Protein AF-A0AAJ1MHJ1-F1 (afdb_monomer)

Nearest PDB structures (foldseek):
  4nwr-assembly3_8  TM=4.183E-01  e=4.805E-01  uncultured bacterium
  2gje-assembly1_A  TM=3.964E-01  e=1.535E+00  Trypanosoma brucei brucei TREU927
  5lzi-assembly1_E  TM=4.189E-01  e=5.199E+00  Escherichia coli
  1ltt-assembly1_F  TM=4.408E-01  e=5.840E+00  Escherichia coli
  5lzj-assembly1_B  TM=3.364E-01  e=7.367E+00  Vibrio cholerae O1 biovar El Tor str. N16961

Radius of gyration: 15.21 Å; Cα contacts (8 Å, |Δi|>4): 240; chains: 1; bounding box: 41×30×40 Å

Solvent-accessible surface area (backbone atoms only — not comparable to full-atom values): 7743 Å² total; per-residue (Å²): 108,70,47,84,90,65,56,39,74,44,87,97,54,43,36,26,34,30,59,27,84,87,64,28,33,40,39,26,24,40,47,97,88,45,62,34,69,68,32,53,55,51,44,56,56,50,61,76,39,42,71,59,53,52,50,53,48,50,56,54,50,58,75,74,50,89,76,63,61,52,78,45,66,48,34,38,43,31,46,84,53,96,42,85,91,52,36,58,28,34,36,35,36,45,55,35,36,73,89,45,60,68,78,40,74,50,46,46,37,36,39,26,22,42,68,50,89,80,71,86,58,93,91,55,54,68,45,78,80,51,71,52,78,46,82,110

Foldseek 3Di:
DWDQVPWDDDPPFQWTWTADPLGEIEIAGHHPVDGDPVSVVVCVVCVVCVVVVQVQLVVVVVVVDPFDWDKDWHYKYADPDPDVVQARIKTWMDTQGPVHRCPCVQKIKMWHWHAPPPPPDDPDRIDTDDMDIDGD

Sequence (136 aa):
MFDLNKLKKQQKTNEWFSQAEDGAELFLCGTDEGPSIAALEDAKIIISEYYLIRKKSIALLESFMKDSGEWFLNSIIIGPFQSQKDGDFRVELGFEADRNKNEYSYTGFTVYFTLNKEGRHLGLISHPFKFSVEFS

Mean predicted aligned error: 5.64 Å

Secondary structure (DSSP, 8-state):
---GGG-EEPTTSSEEEEE-TTS-EEEEEB-SS-B-HHHHHHHHHHHHTHHHHHHHHHHHHHHH--S-EEEEEEEEEE---SSGGG-SEEEEEEEEESS-TTTTTTEEEEEEEEE-TT--STT-SEEEEEEEEEE-

pLDDT: mean 86.55, std 11.74, range [43.31, 96.06]

Structure (mmCIF, N/CA/C/O backbone):
data_AF-A0AAJ1MHJ1-F1
#
_entry.id   AF-A0AAJ1MHJ1-F1
#
loop_
_atom_site.group_PDB
_atom_site.id
_atom_site.type_symbol
_atom_site.label_atom_id
_atom_site.label_alt_id
_atom_site.label_comp_id
_atom_site.label_asym_id
_atom_site.label_entity_id
_atom_site.label_seq_id
_atom_site.pdbx_PDB_ins_code
_atom_site.Cartn_x
_atom_site.Cartn_y
_atom_site.Cartn_z
_atom_site.occupancy
_atom_site.B_iso_or_equiv
_atom_site.auth_seq_id
_atom_site.auth_comp_id
_atom_site.auth_asym_id
_atom_site.auth_atom_id
_atom_site.pdbx_PDB_model_num
ATOM 1 N N . MET A 1 1 ? 5.170 -12.914 1.895 1.00 83.31 1 MET A N 1
ATOM 2 C CA . MET A 1 1 ? 6.060 -11.834 1.388 1.00 83.31 1 MET A CA 1
ATOM 3 C C . MET A 1 1 ? 5.836 -11.695 -0.117 1.00 83.31 1 MET A C 1
ATOM 5 O O . MET A 1 1 ? 5.569 -12.714 -0.739 1.00 83.31 1 MET A O 1
ATOM 9 N N . PHE A 1 2 ? 5.876 -10.489 -0.693 1.00 90.38 2 PHE A N 1
ATOM 10 C CA . PHE A 1 2 ? 5.600 -10.275 -2.127 1.00 90.38 2 PHE A CA 1
ATOM 11 C C . PHE A 1 2 ? 6.640 -10.957 -3.033 1.00 90.38 2 PHE A C 1
ATOM 13 O O . PHE A 1 2 ? 7.835 -10.895 -2.743 1.00 90.38 2 PHE A O 1
ATOM 20 N N . ASP A 1 3 ? 6.201 -11.565 -4.140 1.00 91.50 3 ASP A N 1
ATOM 21 C CA . ASP A 1 3 ? 7.081 -12.225 -5.115 1.00 91.50 3 ASP A CA 1
ATOM 22 C C . ASP A 1 3 ? 7.208 -11.370 -6.382 1.00 91.50 3 ASP A C 1
ATOM 24 O O . ASP A 1 3 ? 6.389 -11.441 -7.301 1.00 91.50 3 ASP A O 1
ATOM 28 N N . LEU A 1 4 ? 8.274 -10.568 -6.440 1.00 91.75 4 LEU A N 1
ATOM 29 C CA . LEU A 1 4 ? 8.548 -9.679 -7.574 1.00 91.75 4 LEU A CA 1
ATOM 30 C C . LEU A 1 4 ? 8.845 -10.421 -8.889 1.00 91.75 4 LEU A C 1
ATOM 32 O O . LEU A 1 4 ? 8.824 -9.796 -9.946 1.00 91.75 4 LEU A O 1
ATOM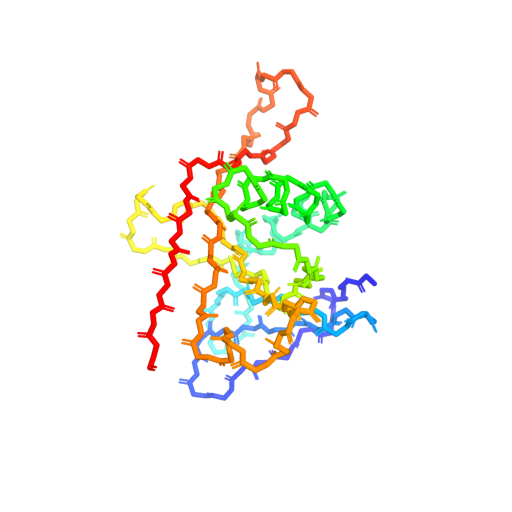 36 N N . ASN A 1 5 ? 9.089 -11.737 -8.861 1.00 89.06 5 ASN A N 1
ATOM 37 C CA . ASN A 1 5 ? 9.280 -12.532 -10.078 1.00 89.06 5 ASN A CA 1
ATOM 38 C C . ASN A 1 5 ? 7.954 -13.032 -10.671 1.00 89.06 5 ASN A C 1
ATOM 40 O O . ASN A 1 5 ? 7.942 -13.570 -11.776 1.00 89.06 5 ASN A O 1
ATOM 44 N N . LYS A 1 6 ? 6.841 -12.884 -9.941 1.00 89.75 6 LYS A N 1
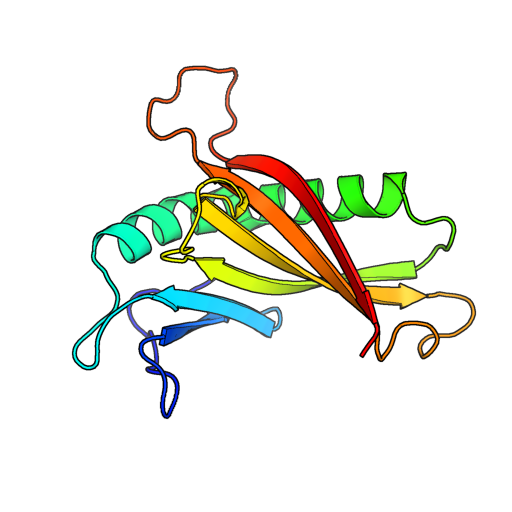ATOM 45 C CA . LYS A 1 6 ? 5.502 -13.340 -10.347 1.00 89.75 6 LYS A CA 1
ATOM 46 C C . LYS A 1 6 ? 4.499 -12.193 -10.455 1.00 89.75 6 LYS A C 1
ATOM 48 O O . LYS A 1 6 ? 3.303 -12.390 -10.229 1.00 89.75 6 LYS A O 1
ATOM 53 N N . LEU A 1 7 ? 4.982 -11.004 -10.808 1.00 92.88 7 LEU A N 1
ATOM 54 C CA . LEU A 1 7 ? 4.131 -9.844 -11.042 1.00 92.88 7 LEU A CA 1
ATOM 55 C C . LEU A 1 7 ? 3.127 -10.119 -12.164 1.00 92.88 7 LEU A C 1
ATOM 57 O O . LEU A 1 7 ? 3.466 -10.674 -13.211 1.00 92.88 7 LEU A O 1
ATOM 61 N N . LYS A 1 8 ? 1.882 -9.706 -11.940 1.00 93.00 8 LYS A N 1
ATOM 62 C CA . LYS A 1 8 ? 0.791 -9.803 -12.908 1.00 93.00 8 LYS A CA 1
ATOM 63 C C . LYS A 1 8 ? 0.432 -8.412 -13.392 1.00 93.00 8 LYS A C 1
ATOM 65 O O . LYS A 1 8 ? 0.290 -7.498 -12.591 1.00 93.00 8 LYS A O 1
ATOM 70 N N . LYS A 1 9 ? 0.233 -8.257 -14.694 1.00 91.69 9 LYS A N 1
ATOM 71 C CA . LYS A 1 9 ? -0.251 -6.997 -15.251 1.00 91.69 9 LYS A CA 1
ATOM 72 C C . LYS A 1 9 ? -1.728 -6.794 -14.912 1.00 91.69 9 LYS A C 1
ATOM 74 O O . LYS A 1 9 ? -2.543 -7.697 -15.128 1.00 91.69 9 LYS A O 1
ATOM 79 N N . GLN A 1 10 ? -2.075 -5.614 -14.416 1.00 87.06 10 GLN A N 1
ATOM 80 C CA . GLN A 1 10 ? -3.455 -5.216 -14.189 1.00 87.06 10 GLN A CA 1
ATOM 81 C C . GLN A 1 10 ? -4.137 -4.877 -15.517 1.00 87.06 10 GLN A C 1
ATOM 83 O O . GLN A 1 10 ? -3.563 -4.273 -16.423 1.00 87.06 10 GLN A O 1
ATOM 88 N N . GLN A 1 11 ? -5.379 -5.330 -15.677 1.00 82.50 11 GLN A N 1
ATOM 89 C CA . GLN A 1 11 ? -6.092 -5.143 -16.934 1.00 82.50 11 GLN A CA 1
ATOM 90 C C . GLN A 1 11 ? -6.429 -3.664 -17.139 1.00 82.50 11 GLN A C 1
ATOM 92 O O . GLN A 1 11 ? -7.022 -3.039 -16.266 1.00 82.50 11 GLN A O 1
ATOM 97 N N . LYS A 1 12 ? -6.134 -3.150 -18.340 1.00 82.62 12 LYS A N 1
ATOM 98 C CA . LYS A 1 12 ? -6.453 -1.780 -18.787 1.00 82.62 12 LYS A CA 1
ATOM 99 C C . LYS A 1 12 ? -5.669 -0.660 -18.085 1.00 82.62 12 LYS A C 1
ATOM 101 O O . LYS A 1 12 ? -5.985 0.504 -18.317 1.00 82.62 12 LYS A O 1
ATOM 106 N N . THR A 1 13 ? -4.651 -0.986 -17.289 1.00 84.88 13 THR A N 1
ATOM 107 C CA . THR A 1 13 ? -3.726 -0.005 -16.705 1.00 84.88 13 THR A CA 1
ATOM 108 C C . THR A 1 13 ? -2.274 -0.400 -16.984 1.00 84.88 13 THR A C 1
ATOM 110 O O . THR A 1 13 ? -1.981 -1.528 -17.384 1.00 84.88 13 THR A O 1
ATOM 113 N N . ASN A 1 14 ? -1.360 0.551 -16.786 1.00 86.56 14 ASN A N 1
ATOM 114 C CA . ASN A 1 14 ? 0.088 0.332 -16.853 1.00 86.56 14 ASN A CA 1
ATOM 115 C C . ASN A 1 14 ? 0.653 -0.065 -15.478 1.00 86.56 14 ASN A C 1
ATOM 117 O O . ASN A 1 14 ? 1.742 0.361 -15.093 1.00 86.56 14 ASN A O 1
ATOM 121 N N . GLU A 1 15 ? -0.113 -0.840 -14.712 1.00 89.94 15 GLU A N 1
ATOM 122 C CA . GLU A 1 15 ? 0.236 -1.260 -13.359 1.00 89.94 15 GLU A CA 1
ATOM 123 C C . GLU A 1 15 ? 0.461 -2.768 -13.310 1.00 89.94 15 GLU A C 1
ATOM 125 O O . GLU A 1 15 ? -0.161 -3.562 -14.021 1.00 89.94 15 GLU A O 1
ATOM 130 N N . TRP A 1 16 ? 1.386 -3.156 -12.448 1.00 93.88 16 TRP A N 1
ATOM 131 C CA . TRP A 1 16 ? 1.800 -4.525 -12.215 1.00 93.88 16 TRP A CA 1
ATOM 132 C C . TRP A 1 16 ? 1.629 -4.825 -10.740 1.00 93.88 16 TRP A C 1
ATOM 134 O O . TRP A 1 16 ? 2.074 -4.036 -9.914 1.00 93.88 16 TRP A O 1
ATOM 144 N N . PHE A 1 17 ? 1.014 -5.954 -10.399 1.00 94.12 17 PHE A N 1
ATOM 145 C CA . PHE A 1 17 ? 0.706 -6.272 -9.014 1.00 94.12 17 PHE A CA 1
ATOM 146 C C . PHE A 1 17 ? 1.214 -7.640 -8.554 1.00 94.12 17 PHE A C 1
ATOM 148 O O . PHE A 1 17 ? 1.313 -8.597 -9.328 1.00 94.12 17 PHE A O 1
ATOM 155 N N . SER A 1 18 ? 1.527 -7.718 -7.262 1.00 94.88 18 SER A N 1
ATOM 156 C CA . SER A 1 18 ? 1.754 -8.950 -6.502 1.00 94.88 18 SER A CA 1
ATOM 157 C C . SER A 1 18 ? 0.860 -8.930 -5.271 1.00 94.88 18 SER A C 1
ATOM 159 O O . SER A 1 18 ? 0.631 -7.876 -4.693 1.00 94.88 18 SER A O 1
ATOM 161 N N . GLN A 1 19 ? 0.441 -10.104 -4.810 1.00 94.25 19 GLN A N 1
ATOM 162 C CA . GLN A 1 19 ? -0.265 -10.251 -3.541 1.00 94.25 19 GLN A CA 1
ATOM 163 C C . GLN A 1 19 ? 0.622 -10.992 -2.536 1.00 94.25 19 GLN A C 1
ATOM 165 O O . GLN A 1 19 ? 1.336 -11.927 -2.909 1.00 94.25 19 GLN A O 1
ATOM 170 N N . ALA A 1 20 ? 0.623 -10.547 -1.285 1.00 91.25 20 ALA A N 1
ATOM 171 C CA . ALA A 1 20 ? 1.241 -11.242 -0.167 1.00 91.25 20 ALA A CA 1
ATOM 172 C C . ALA A 1 20 ? 0.291 -12.306 0.417 1.00 91.25 20 ALA A C 1
ATOM 174 O O . ALA A 1 20 ? -0.896 -12.351 0.113 1.00 91.25 20 ALA A O 1
ATOM 175 N N . GLU A 1 21 ? 0.823 -13.193 1.260 1.00 88.50 21 GLU A N 1
ATOM 176 C CA . GLU A 1 21 ? 0.047 -14.283 1.879 1.00 88.50 21 GLU A CA 1
ATOM 177 C C . GLU A 1 21 ? -1.054 -13.780 2.820 1.00 88.50 21 GLU A C 1
ATOM 179 O O . GLU A 1 21 ? -2.072 -14.445 2.982 1.00 88.50 21 GLU A O 1
ATOM 184 N N . ASP A 1 22 ? -0.862 -12.604 3.420 1.00 87.06 22 ASP A N 1
ATOM 185 C CA . ASP A 1 22 ? -1.839 -11.928 4.277 1.00 87.06 22 ASP A CA 1
ATOM 186 C C . ASP A 1 22 ? -2.889 -11.133 3.481 1.00 87.06 22 ASP A C 1
ATOM 188 O O . ASP A 1 22 ? -3.695 -10.421 4.070 1.00 87.06 22 ASP A O 1
ATOM 192 N N . GLY A 1 23 ? -2.897 -11.263 2.151 1.00 91.19 23 GLY A N 1
ATOM 193 C CA . GLY A 1 23 ? -3.871 -10.637 1.259 1.00 91.19 23 GLY A CA 1
ATOM 194 C C . GLY A 1 23 ? -3.500 -9.230 0.797 1.00 91.19 23 GLY A C 1
ATOM 195 O O . GLY A 1 23 ? -4.095 -8.767 -0.176 1.00 91.19 23 GLY A O 1
ATOM 196 N N . ALA A 1 24 ? -2.499 -8.589 1.413 1.00 94.19 24 ALA A N 1
ATOM 197 C CA . ALA A 1 24 ? -2.046 -7.259 1.019 1.00 94.19 24 ALA A CA 1
ATOM 198 C C . ALA A 1 24 ? -1.533 -7.258 -0.427 1.00 94.19 24 ALA A C 1
ATOM 200 O O . ALA A 1 24 ? -0.832 -8.178 -0.861 1.00 94.19 24 ALA A O 1
ATOM 201 N N . GLU A 1 25 ? -1.854 -6.209 -1.171 1.00 95.31 25 GLU A N 1
ATOM 202 C CA . GLU A 1 25 ? -1.477 -6.042 -2.571 1.00 95.31 25 GLU A CA 1
ATOM 203 C C . GLU A 1 25 ? -0.315 -5.052 -2.709 1.00 95.31 25 GLU A C 1
ATOM 205 O O . GLU A 1 25 ? -0.178 -4.100 -1.947 1.00 95.31 25 GLU A O 1
ATOM 210 N N . LEU A 1 26 ? 0.560 -5.279 -3.681 1.00 95.25 26 LEU A N 1
ATOM 211 C CA . LEU A 1 26 ? 1.639 -4.375 -4.056 1.00 95.25 26 LEU A CA 1
ATOM 212 C C . LEU A 1 26 ? 1.447 -4.013 -5.516 1.00 95.25 26 LEU A C 1
ATOM 214 O O . LEU A 1 26 ? 1.532 -4.906 -6.353 1.00 95.25 26 LEU A O 1
ATOM 218 N N . PHE A 1 27 ? 1.267 -2.733 -5.810 1.00 94.81 27 PHE A N 1
ATOM 219 C CA . PHE A 1 27 ? 1.157 -2.189 -7.156 1.00 94.81 27 PHE A CA 1
ATOM 220 C C . PHE A 1 27 ? 2.429 -1.431 -7.521 1.00 94.81 27 PHE A C 1
ATOM 222 O O . PHE A 1 27 ? 2.922 -0.599 -6.759 1.00 94.81 27 PHE A O 1
ATOM 229 N N . LEU A 1 28 ? 2.954 -1.718 -8.705 1.00 93.56 28 LEU A N 1
ATOM 230 C CA . LEU A 1 28 ? 4.109 -1.072 -9.299 1.00 93.56 28 LEU A CA 1
ATOM 231 C C . LEU A 1 28 ? 3.683 -0.459 -10.620 1.00 93.56 28 LEU A C 1
ATOM 233 O O . LEU A 1 28 ? 3.037 -1.109 -11.444 1.00 93.56 28 LEU A O 1
ATOM 237 N N . CYS A 1 29 ? 4.118 0.764 -10.868 1.00 91.12 29 CYS A N 1
ATOM 238 C CA . CYS A 1 29 ? 4.008 1.322 -12.198 1.00 91.12 29 CYS A CA 1
ATOM 239 C C . CYS A 1 29 ? 4.861 0.568 -13.226 1.00 91.12 29 CYS A C 1
ATOM 241 O O . CYS A 1 29 ? 5.874 -0.066 -12.910 1.00 91.12 29 CYS A O 1
ATOM 243 N N . GLY A 1 30 ? 4.504 0.721 -14.493 1.00 90.62 30 GLY A N 1
ATOM 244 C CA . GLY A 1 30 ? 5.289 0.209 -15.597 1.00 90.62 30 GLY A CA 1
ATOM 245 C C . GLY A 1 30 ? 4.737 0.626 -16.945 1.00 90.62 30 GLY A C 1
ATOM 246 O O . GLY A 1 30 ? 4.210 1.723 -17.123 1.00 90.62 30 GLY A O 1
ATOM 247 N N . THR A 1 31 ? 4.890 -0.277 -17.898 1.00 89.19 31 THR A N 1
ATOM 248 C CA . THR A 1 31 ? 4.337 -0.202 -19.247 1.00 89.19 31 THR A CA 1
ATOM 249 C C . THR A 1 31 ? 3.572 -1.486 -19.546 1.00 89.19 31 THR A C 1
ATOM 251 O O . THR A 1 31 ? 3.413 -2.362 -18.688 1.00 89.19 31 THR A O 1
ATOM 254 N N . ASP A 1 32 ? 3.134 -1.632 -20.794 1.00 88.25 32 ASP A N 1
ATOM 255 C CA . ASP A 1 32 ? 2.518 -2.864 -21.257 1.00 88.25 32 ASP A CA 1
ATOM 256 C C . ASP A 1 32 ? 3.450 -4.085 -21.216 1.00 88.25 32 ASP A C 1
ATOM 258 O O . ASP A 1 32 ? 2.950 -5.211 -21.183 1.00 88.25 32 ASP A O 1
ATOM 262 N N . GLU A 1 33 ? 4.765 -3.859 -21.210 1.00 89.56 33 GLU A N 1
ATOM 263 C CA . GLU A 1 33 ? 5.815 -4.873 -21.359 1.00 89.56 33 GLU A CA 1
ATOM 264 C C . GLU A 1 33 ? 6.406 -5.319 -20.017 1.00 89.56 33 GLU A C 1
ATOM 266 O O . GLU A 1 33 ? 6.905 -6.439 -19.903 1.00 89.56 33 GLU A O 1
ATOM 271 N N . GLY A 1 34 ? 6.344 -4.467 -18.992 1.00 91.06 34 GLY A N 1
ATOM 272 C CA . GLY A 1 34 ? 6.901 -4.777 -17.681 1.00 91.06 34 GLY A CA 1
ATOM 273 C C . GLY A 1 34 ? 6.775 -3.638 -16.670 1.00 91.06 34 GLY A C 1
ATOM 274 O O . GLY A 1 34 ? 6.474 -2.501 -17.047 1.00 91.06 34 GLY A O 1
ATOM 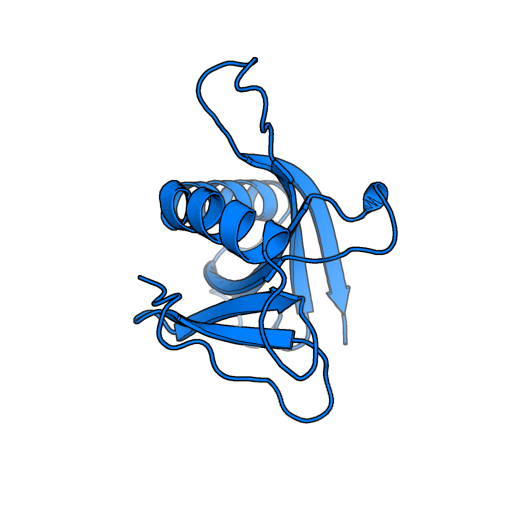275 N N . PRO A 1 35 ? 7.023 -3.921 -15.380 1.00 91.50 35 PRO A N 1
ATOM 276 C CA . PRO A 1 35 ? 7.165 -2.889 -14.359 1.00 91.50 35 PRO A CA 1
ATOM 277 C C . PRO A 1 35 ? 8.391 -2.007 -14.640 1.00 91.50 35 PRO A C 1
ATOM 279 O O . PRO A 1 35 ? 9.394 -2.453 -15.202 1.00 91.50 35 PRO A O 1
ATOM 282 N N . SER A 1 36 ? 8.333 -0.751 -14.205 1.00 91.38 36 SER A N 1
ATOM 283 C CA . SER A 1 36 ? 9.466 0.171 -14.281 1.00 91.38 36 SER A CA 1
ATOM 284 C C . SER A 1 36 ? 10.637 -0.332 -13.434 1.00 91.38 36 SER A C 1
ATOM 286 O O . SER A 1 36 ? 10.445 -0.793 -12.308 1.00 91.38 36 SER A O 1
ATOM 288 N N . ILE A 1 37 ? 11.867 -0.180 -13.937 1.00 90.62 37 ILE A N 1
ATOM 289 C CA . ILE A 1 37 ? 13.090 -0.537 -13.198 1.00 90.62 37 ILE A CA 1
ATOM 290 C C . ILE A 1 37 ? 13.164 0.233 -11.874 1.00 90.62 37 ILE A C 1
ATOM 292 O O . ILE A 1 37 ? 13.416 -0.368 -10.834 1.00 90.62 37 ILE A O 1
ATOM 296 N N . ALA A 1 38 ? 12.869 1.536 -11.892 1.00 87.62 38 ALA A N 1
ATOM 297 C CA . ALA A 1 38 ? 12.880 2.356 -10.683 1.00 87.62 38 ALA A CA 1
ATOM 298 C C . ALA A 1 38 ? 11.841 1.873 -9.656 1.00 87.62 38 ALA A C 1
ATOM 300 O O . ALA A 1 38 ? 12.146 1.759 -8.473 1.00 87.62 38 ALA A O 1
ATOM 301 N N . ALA A 1 39 ? 10.637 1.508 -10.112 1.00 89.81 39 ALA A N 1
ATOM 302 C CA . ALA A 1 39 ? 9.606 0.970 -9.227 1.00 89.81 39 ALA A CA 1
ATOM 303 C C . ALA A 1 39 ? 9.985 -0.401 -8.660 1.00 89.81 39 ALA A C 1
ATOM 305 O O . ALA A 1 39 ? 9.684 -0.686 -7.505 1.00 89.81 39 ALA A O 1
ATOM 306 N N . LEU A 1 40 ? 10.675 -1.245 -9.434 1.00 91.88 40 LEU A N 1
ATOM 307 C CA . LEU A 1 40 ? 11.211 -2.517 -8.946 1.00 91.88 40 LEU A CA 1
ATOM 308 C C . LEU A 1 40 ? 12.293 -2.325 -7.878 1.00 91.88 40 LEU A C 1
ATOM 310 O O . LEU A 1 40 ? 12.360 -3.105 -6.928 1.00 91.88 40 LEU A O 1
ATOM 314 N N . GLU A 1 41 ? 13.163 -1.331 -8.034 1.00 90.00 41 GLU A N 1
ATOM 315 C CA . GLU A 1 41 ? 14.186 -0.998 -7.038 1.00 90.00 41 GLU A CA 1
ATOM 316 C C . GLU A 1 41 ? 13.552 -0.487 -5.744 1.00 90.00 41 GLU A C 1
ATOM 318 O O . GLU A 1 41 ? 13.856 -1.005 -4.665 1.00 90.00 41 GLU A O 1
ATOM 323 N N . ASP A 1 42 ? 12.598 0.434 -5.856 1.00 90.12 42 ASP A N 1
ATOM 324 C CA . ASP A 1 42 ? 11.863 0.967 -4.710 1.00 90.12 42 ASP A CA 1
ATOM 325 C C . ASP A 1 42 ? 11.030 -0.123 -4.025 1.00 90.12 42 ASP A C 1
ATOM 327 O O . ASP A 1 42 ? 11.028 -0.220 -2.798 1.00 90.12 42 ASP A O 1
ATOM 331 N N . ALA A 1 43 ? 10.420 -1.029 -4.794 1.00 92.19 43 ALA A N 1
ATOM 332 C CA . ALA A 1 43 ? 9.696 -2.176 -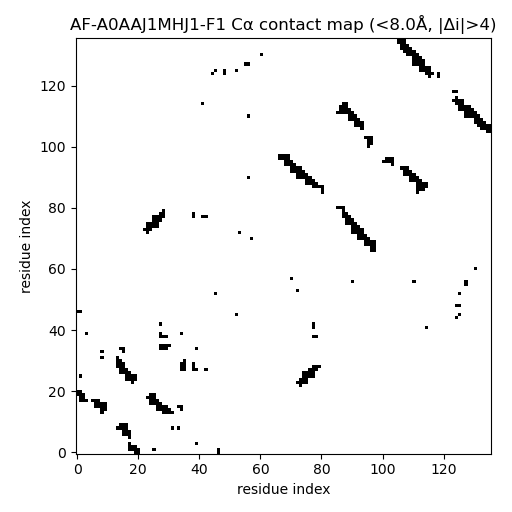4.258 1.00 92.19 43 ALA A CA 1
ATOM 333 C C . ALA A 1 43 ? 10.590 -3.069 -3.397 1.00 92.19 43 ALA A C 1
ATOM 335 O O . ALA A 1 43 ? 10.176 -3.475 -2.315 1.00 92.19 43 ALA A O 1
ATOM 336 N N . LYS A 1 44 ? 11.827 -3.357 -3.819 1.00 91.50 44 LYS A N 1
ATOM 337 C CA . LYS A 1 44 ? 12.761 -4.169 -3.016 1.00 91.50 44 LYS A CA 1
ATOM 338 C C . LYS A 1 44 ? 13.044 -3.523 -1.660 1.00 91.50 44 LYS A C 1
ATOM 340 O O . LYS A 1 44 ? 13.051 -4.220 -0.645 1.00 91.50 44 LYS A O 1
ATOM 345 N N . ILE A 1 45 ? 13.237 -2.205 -1.642 1.00 88.88 45 ILE A N 1
ATOM 346 C CA . ILE A 1 45 ? 13.457 -1.435 -0.413 1.00 88.88 45 ILE A CA 1
ATOM 347 C C . ILE A 1 45 ? 12.207 -1.495 0.472 1.00 88.88 45 ILE A C 1
ATOM 349 O O . ILE A 1 45 ? 12.286 -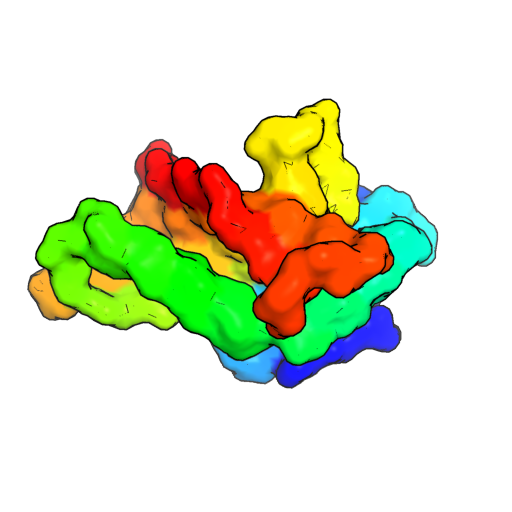1.898 1.631 1.00 88.88 45 ILE A O 1
ATOM 353 N N . ILE A 1 46 ? 11.043 -1.168 -0.084 1.00 90.75 46 ILE A N 1
ATOM 354 C CA . ILE A 1 46 ? 9.764 -1.124 0.633 1.00 90.75 46 ILE A CA 1
ATOM 355 C C . ILE A 1 46 ? 9.401 -2.493 1.219 1.00 90.75 46 ILE A C 1
ATOM 357 O O . ILE A 1 46 ? 9.026 -2.589 2.385 1.00 90.75 46 ILE A O 1
ATOM 361 N N . ILE A 1 47 ? 9.572 -3.569 0.447 1.00 91.69 47 ILE A N 1
ATOM 362 C CA . ILE A 1 47 ? 9.312 -4.942 0.894 1.00 91.69 47 ILE A CA 1
ATOM 363 C C . ILE A 1 47 ? 10.211 -5.307 2.081 1.0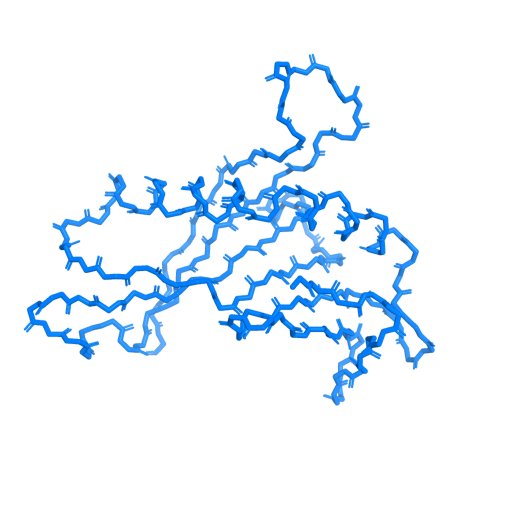0 91.69 47 ILE A C 1
ATOM 365 O O . ILE A 1 47 ? 9.747 -5.964 3.014 1.00 91.69 47 ILE A O 1
ATOM 369 N N . SER A 1 48 ? 11.473 -4.864 2.084 1.00 90.12 48 SER A N 1
ATOM 370 C CA . SER A 1 48 ? 12.384 -5.109 3.209 1.00 90.12 48 SER A CA 1
ATOM 371 C C . SER A 1 48 ? 11.940 -4.413 4.504 1.00 90.12 48 SER A C 1
ATOM 373 O O . SER A 1 48 ? 12.238 -4.896 5.595 1.00 90.12 48 SER A O 1
ATOM 375 N N . GLU A 1 49 ? 11.156 -3.335 4.396 1.00 90.00 49 GLU A N 1
ATOM 376 C CA . GLU A 1 49 ? 10.592 -2.584 5.522 1.00 90.00 49 GLU A CA 1
ATOM 377 C C . GLU A 1 49 ? 9.086 -2.840 5.739 1.00 90.00 49 GLU A C 1
ATOM 379 O O . GLU A 1 49 ? 8.458 -2.128 6.524 1.00 90.00 49 GLU A O 1
ATOM 384 N N . TYR A 1 50 ? 8.493 -3.864 5.108 1.00 90.75 50 TYR A N 1
ATOM 385 C CA . TYR A 1 50 ? 7.040 -4.111 5.086 1.00 90.75 50 TYR A CA 1
ATOM 386 C C . TYR A 1 50 ? 6.357 -3.971 6.457 1.00 90.75 50 TYR A C 1
ATOM 388 O O . TYR A 1 50 ? 5.442 -3.166 6.641 1.00 90.75 50 TYR A O 1
ATOM 396 N N . TYR A 1 51 ? 6.842 -4.714 7.456 1.00 90.81 51 TYR A N 1
ATOM 397 C CA . TYR A 1 51 ? 6.266 -4.696 8.803 1.00 90.81 51 TYR A CA 1
ATOM 398 C C . TYR A 1 51 ? 6.421 -3.341 9.497 1.00 90.81 51 TYR A C 1
ATOM 400 O O . TYR A 1 51 ? 5.547 -2.923 10.257 1.00 90.81 51 TYR A O 1
ATOM 408 N N . LEU A 1 52 ? 7.523 -2.640 9.235 1.00 91.31 52 LEU A N 1
ATOM 409 C CA . LEU A 1 52 ? 7.791 -1.330 9.811 1.00 91.31 52 LEU A CA 1
ATOM 410 C C . LEU A 1 52 ? 6.893 -0.257 9.189 1.00 91.31 52 LEU A C 1
ATOM 412 O O . LEU A 1 52 ? 6.361 0.579 9.917 1.00 91.31 52 LEU A O 1
ATOM 416 N N . ILE A 1 53 ? 6.687 -0.305 7.873 1.00 92.38 53 ILE A N 1
ATOM 417 C CA . ILE A 1 53 ? 5.760 0.564 7.140 1.00 92.38 53 ILE A CA 1
ATOM 418 C C . ILE A 1 53 ? 4.336 0.351 7.649 1.00 92.38 53 ILE A C 1
ATOM 420 O O . ILE A 1 53 ? 3.678 1.323 8.029 1.00 92.38 53 ILE A O 1
ATOM 424 N N . ARG A 1 54 ? 3.887 -0.907 7.758 1.00 93.50 54 ARG A N 1
ATOM 425 C CA . ARG A 1 54 ? 2.576 -1.242 8.333 1.00 93.50 54 ARG A CA 1
ATOM 426 C C . ARG A 1 54 ? 2.433 -0.665 9.741 1.00 93.50 54 ARG A C 1
ATOM 428 O O . ARG A 1 54 ? 1.492 0.075 10.006 1.00 93.50 54 ARG A O 1
ATOM 435 N N . LYS A 1 55 ? 3.404 -0.929 10.622 1.00 93.44 55 LYS A N 1
ATOM 436 C CA . LYS A 1 55 ? 3.400 -0.434 12.007 1.00 93.44 55 LYS A CA 1
ATOM 437 C C . LYS A 1 55 ? 3.333 1.094 12.087 1.00 93.44 55 LYS A C 1
ATOM 439 O O . LYS A 1 55 ? 2.552 1.622 12.867 1.00 93.44 55 LYS A O 1
ATOM 444 N N . LYS A 1 56 ? 4.145 1.805 11.299 1.00 92.88 56 LYS A N 1
ATOM 445 C CA . LYS A 1 56 ? 4.163 3.278 11.273 1.00 92.88 56 LYS A CA 1
ATOM 446 C C . LYS A 1 56 ? 2.840 3.858 10.777 1.00 92.88 56 LYS A C 1
ATOM 448 O O . LYS A 1 56 ? 2.384 4.853 11.325 1.00 92.88 56 LYS A O 1
ATOM 453 N N . SER A 1 57 ? 2.245 3.238 9.762 1.00 94.94 57 SER A N 1
ATOM 454 C CA . SER A 1 57 ? 0.979 3.691 9.178 1.00 94.94 57 SER A CA 1
ATOM 455 C C . SER A 1 57 ? -0.167 3.561 10.172 1.00 94.94 57 SER A C 1
ATOM 457 O O . SER A 1 57 ? -0.901 4.519 10.386 1.00 94.94 57 SER A O 1
ATOM 459 N N . ILE A 1 58 ? -0.256 2.405 10.835 1.00 95.25 58 ILE A N 1
ATOM 460 C CA . ILE A 1 58 ? -1.252 2.141 11.877 1.00 95.25 58 ILE A CA 1
ATOM 461 C C . ILE A 1 58 ? -1.067 3.114 13.041 1.00 95.25 58 ILE A C 1
ATOM 463 O O . ILE A 1 58 ? -2.000 3.827 13.380 1.00 95.25 58 ILE A O 1
ATOM 467 N N . ALA A 1 59 ? 0.153 3.236 13.574 1.00 93.50 59 ALA A N 1
ATOM 468 C CA . ALA A 1 59 ? 0.428 4.139 14.692 1.00 93.50 59 ALA A CA 1
ATOM 469 C C . ALA A 1 59 ? 0.101 5.607 14.365 1.00 93.50 59 ALA A C 1
ATOM 471 O O . ALA A 1 59 ? -0.363 6.349 15.231 1.00 93.50 59 ALA A O 1
ATOM 472 N N . LEU A 1 60 ? 0.331 6.037 13.118 1.00 93.81 60 LEU A N 1
ATOM 473 C CA . LEU A 1 60 ? -0.070 7.364 12.669 1.00 93.81 60 LEU A CA 1
ATOM 474 C C . LEU A 1 60 ? -1.594 7.500 12.697 1.00 93.81 60 LEU A C 1
ATOM 476 O O . LEU A 1 60 ? -2.093 8.419 13.334 1.00 93.81 60 LEU A O 1
ATOM 480 N N . LEU A 1 61 ? -2.333 6.592 12.058 1.00 94.38 61 LEU A N 1
ATOM 481 C CA . LEU A 1 61 ? -3.795 6.665 11.976 1.00 94.38 61 LEU A CA 1
ATOM 482 C C . LEU A 1 61 ? -4.470 6.544 13.349 1.00 94.38 61 LEU A C 1
ATOM 484 O O . LEU A 1 61 ? -5.373 7.323 13.650 1.00 94.38 61 LEU A O 1
ATOM 488 N N . GLU A 1 62 ? -3.979 5.664 14.220 1.00 93.75 62 GLU A N 1
ATOM 489 C CA . GLU A 1 62 ? -4.425 5.539 15.615 1.00 93.75 62 GLU A CA 1
ATOM 490 C C . GLU A 1 62 ? -4.239 6.835 16.411 1.00 93.75 62 GLU A C 1
ATOM 492 O O . GLU A 1 62 ? -5.037 7.132 17.293 1.00 93.75 62 GLU A O 1
ATOM 497 N N . SER A 1 63 ? -3.223 7.646 16.093 1.00 92.75 63 SER A N 1
ATOM 498 C CA . SER A 1 63 ? -3.029 8.937 16.766 1.00 92.75 63 SER A CA 1
ATOM 499 C C . SER A 1 63 ? -4.078 9.994 16.392 1.00 92.75 63 SER A C 1
ATOM 501 O O . SER A 1 63 ? -4.229 10.985 17.109 1.00 92.75 63 SER A O 1
ATOM 503 N N . PHE A 1 64 ? -4.816 9.787 15.294 1.00 89.56 64 PHE A N 1
ATOM 504 C CA . PHE A 1 64 ? -5.882 10.682 14.830 1.00 89.56 64 PHE A CA 1
ATOM 505 C C . PHE A 1 64 ? -7.286 10.132 15.082 1.00 89.56 64 PHE A C 1
ATOM 507 O O . PHE A 1 64 ? -8.218 10.906 15.319 1.00 89.56 64 PHE A O 1
ATOM 514 N N . MET A 1 65 ? -7.451 8.814 15.018 1.00 90.00 65 MET A N 1
ATOM 515 C CA . MET A 1 65 ? -8.733 8.147 15.206 1.00 90.00 65 MET A CA 1
ATOM 516 C C . MET A 1 65 ? -9.089 8.042 16.689 1.00 90.00 65 MET A C 1
ATOM 518 O O . MET A 1 65 ? -8.238 7.821 17.545 1.00 90.00 65 MET A O 1
ATOM 522 N N . LYS A 1 66 ? -10.375 8.224 17.003 1.00 87.06 66 LYS A N 1
ATOM 523 C CA . LYS A 1 66 ? -10.889 8.118 18.380 1.00 87.06 66 LYS A CA 1
ATOM 524 C C . LYS A 1 66 ? -11.423 6.731 18.711 1.00 87.06 66 LYS A C 1
ATOM 526 O O . LYS A 1 66 ? -11.488 6.379 19.888 1.00 87.06 66 LYS A O 1
ATOM 531 N N . ASP A 1 67 ? -11.839 5.988 17.695 1.00 91.00 67 ASP A N 1
ATOM 532 C CA . ASP A 1 67 ? -12.450 4.680 17.858 1.00 91.00 67 ASP A CA 1
ATOM 533 C C . ASP A 1 67 ? -11.393 3.579 17.914 1.00 91.00 67 ASP A C 1
ATOM 535 O O . ASP A 1 67 ? -10.351 3.652 17.260 1.00 91.00 67 ASP A O 1
ATOM 539 N N . SER A 1 68 ? -11.670 2.562 18.729 1.00 92.50 68 SER A N 1
ATOM 540 C CA . SER A 1 68 ? -10.875 1.341 18.789 1.00 92.50 68 SER A CA 1
ATOM 541 C C . SER A 1 68 ? -11.363 0.337 17.749 1.00 92.50 68 SER A C 1
ATOM 543 O O . SER A 1 68 ? -12.548 0.295 17.398 1.00 92.50 68 SER A O 1
ATOM 545 N N . GLY A 1 69 ? -10.435 -0.463 17.245 1.00 93.44 69 GLY A N 1
ATOM 546 C CA . GLY A 1 69 ? -10.726 -1.460 16.233 1.00 93.44 69 GLY A CA 1
ATOM 547 C C . GLY A 1 69 ? -9.463 -2.085 15.669 1.00 93.44 69 GLY A C 1
ATOM 548 O O . GLY A 1 69 ? -8.358 -1.874 16.176 1.00 93.44 69 GLY A O 1
ATOM 549 N N . GLU A 1 70 ? -9.637 -2.842 14.595 1.00 94.56 70 GLU A N 1
ATOM 550 C CA . GLU A 1 70 ? -8.559 -3.546 13.916 1.00 94.56 70 GLU A CA 1
ATOM 551 C C . GLU A 1 70 ? -8.167 -2.844 12.614 1.00 94.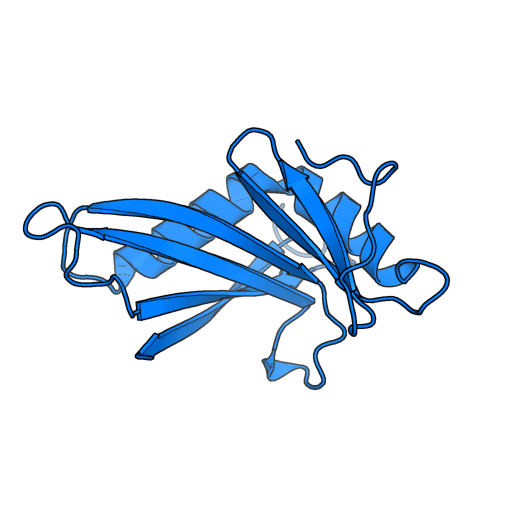56 70 GLU A C 1
ATOM 553 O O . GLU A 1 70 ? -9.011 -2.513 11.780 1.00 94.56 70 GLU A O 1
ATOM 558 N N . TRP A 1 71 ? -6.858 -2.653 12.434 1.00 95.06 71 TRP A N 1
ATOM 559 C CA . TRP A 1 71 ? -6.270 -2.112 11.214 1.00 95.06 71 TRP A CA 1
ATOM 560 C C . TRP A 1 71 ? -5.642 -3.204 10.357 1.00 95.06 71 TRP A C 1
ATOM 562 O O . TRP A 1 71 ? -4.819 -4.009 10.816 1.00 95.06 71 TRP A O 1
ATOM 572 N N . PHE A 1 72 ? -5.921 -3.142 9.063 1.00 92.69 72 PHE A N 1
ATOM 573 C CA . PHE A 1 72 ? -5.351 -4.041 8.072 1.00 92.69 72 PHE A CA 1
ATOM 574 C C . PHE A 1 72 ? -4.807 -3.253 6.884 1.00 92.69 72 PHE A C 1
ATOM 576 O O . PHE A 1 72 ? -5.302 -2.187 6.523 1.00 92.69 72 PHE A O 1
ATOM 583 N N . LEU A 1 73 ? -3.717 -3.765 6.319 1.00 94.94 73 LEU A N 1
ATOM 584 C CA . LEU A 1 73 ? -3.078 -3.180 5.150 1.00 94.94 73 LEU A CA 1
ATOM 585 C C . LEU A 1 73 ? -3.717 -3.796 3.906 1.00 94.94 73 LEU A C 1
ATOM 587 O O . LEU A 1 73 ? -3.616 -5.005 3.717 1.00 94.94 73 LEU A O 1
ATOM 591 N N . ASN A 1 74 ? -4.342 -2.970 3.071 1.00 95.00 74 ASN A N 1
ATOM 592 C CA . ASN A 1 74 ? -4.952 -3.414 1.820 1.00 95.00 74 ASN A CA 1
ATOM 593 C C . ASN A 1 74 ? -3.922 -3.415 0.700 1.00 95.00 74 ASN A C 1
ATOM 595 O O . ASN A 1 74 ? -3.726 -4.429 0.037 1.00 95.00 74 ASN A O 1
ATOM 599 N N . SER A 1 75 ? -3.252 -2.280 0.499 1.00 95.38 75 SER A N 1
ATOM 600 C CA . SER A 1 75 ? -2.366 -2.103 -0.643 1.00 95.38 75 SER A CA 1
ATOM 601 C C . SER A 1 75 ? -1.142 -1.246 -0.317 1.00 95.38 75 SER A C 1
ATOM 603 O O . SER A 1 75 ? -1.151 -0.387 0.568 1.00 95.38 75 SER A O 1
ATOM 605 N N . ILE A 1 76 ? -0.065 -1.490 -1.055 1.00 95.31 76 ILE A N 1
ATOM 606 C CA . ILE A 1 76 ? 1.103 -0.627 -1.189 1.00 95.31 76 ILE A CA 1
ATOM 607 C C . ILE A 1 76 ? 1.184 -0.244 -2.661 1.00 95.31 76 ILE A C 1
ATOM 609 O O . ILE A 1 76 ? 1.250 -1.114 -3.525 1.00 95.31 76 ILE A O 1
ATOM 613 N N . ILE A 1 77 ? 1.206 1.047 -2.958 1.00 93.69 77 ILE A N 1
ATOM 614 C CA . ILE A 1 77 ? 1.223 1.558 -4.328 1.00 93.69 77 ILE A CA 1
ATOM 615 C C . ILE A 1 77 ? 2.514 2.336 -4.533 1.00 93.69 77 ILE A C 1
ATOM 617 O O . ILE A 1 77 ? 2.811 3.269 -3.784 1.00 93.69 77 ILE A O 1
ATOM 621 N N . ILE A 1 78 ? 3.270 1.954 -5.559 1.00 91.75 78 ILE A N 1
ATOM 622 C CA . ILE A 1 78 ? 4.532 2.571 -5.966 1.00 91.75 78 ILE A CA 1
ATOM 623 C C . ILE A 1 78 ? 4.305 3.261 -7.311 1.00 91.75 78 ILE A C 1
ATOM 625 O O . ILE A 1 78 ? 4.034 2.615 -8.326 1.00 91.75 78 ILE A O 1
ATOM 629 N N . GLY A 1 79 ? 4.386 4.591 -7.294 1.00 73.00 79 GLY A N 1
ATOM 630 C CA . GLY A 1 79 ? 4.045 5.455 -8.423 1.00 73.00 79 GLY A CA 1
ATOM 631 C C . GLY A 1 79 ? 4.990 5.349 -9.630 1.00 73.00 79 GLY A C 1
ATOM 632 O O . GLY A 1 79 ? 5.982 4.622 -9.603 1.00 73.00 79 GLY A O 1
ATOM 633 N N . PRO A 1 80 ? 4.704 6.142 -10.680 1.00 63.84 80 PRO A N 1
ATOM 634 C CA . PRO A 1 80 ? 5.073 7.539 -10.616 1.00 63.84 80 PRO A CA 1
ATOM 635 C C . PRO A 1 80 ? 3.864 8.335 -10.170 1.00 63.84 80 PRO A C 1
ATOM 637 O O . PRO A 1 80 ? 2.839 8.385 -10.851 1.00 63.84 80 PRO A O 1
ATOM 640 N N . PHE A 1 81 ? 3.981 8.973 -9.016 1.00 71.25 81 PHE A N 1
ATOM 641 C CA . PHE A 1 81 ? 2.998 9.968 -8.647 1.00 71.25 81 PHE A CA 1
ATOM 642 C C . PHE A 1 81 ? 3.327 11.265 -9.375 1.00 71.25 81 PHE A C 1
ATOM 644 O O . PHE A 1 81 ? 4.490 11.646 -9.513 1.00 71.25 81 PHE A O 1
ATOM 651 N N . GLN A 1 82 ? 2.297 11.928 -9.894 1.00 54.06 82 GLN A N 1
ATOM 652 C CA . GLN A 1 82 ? 2.461 13.091 -10.766 1.00 54.06 82 GLN A CA 1
ATOM 653 C C . GLN A 1 82 ? 3.009 14.321 -10.021 1.00 54.06 82 GLN A C 1
ATOM 655 O O . GLN A 1 82 ? 3.392 15.299 -10.664 1.00 54.06 82 GLN A O 1
ATOM 660 N N . SER A 1 83 ? 3.081 14.295 -8.683 1.00 55.72 83 SER A N 1
ATOM 661 C CA . SER A 1 83 ? 3.627 15.389 -7.887 1.00 55.72 83 SER A CA 1
ATOM 662 C C . SER A 1 83 ? 4.475 14.917 -6.699 1.00 55.72 83 SER A C 1
ATOM 664 O O . SER A 1 83 ? 4.194 13.901 -6.072 1.00 55.72 83 SER A O 1
ATOM 666 N N . GLN A 1 84 ? 5.464 15.728 -6.299 1.00 52.44 84 GLN A N 1
ATOM 667 C CA . GLN A 1 84 ? 6.227 15.517 -5.054 1.00 52.44 84 GLN A CA 1
ATOM 668 C C . GLN A 1 84 ? 5.344 15.521 -3.789 1.00 52.44 84 GLN A C 1
ATOM 670 O O . GLN A 1 84 ? 5.774 15.062 -2.735 1.00 52.44 84 GLN A O 1
ATOM 675 N N . LYS A 1 85 ? 4.102 16.028 -3.869 1.00 60.03 85 LYS A N 1
ATOM 676 C CA . LYS A 1 85 ? 3.146 16.024 -2.747 1.00 60.03 85 LYS A CA 1
ATOM 677 C C . LYS A 1 85 ? 2.534 14.645 -2.488 1.00 60.03 85 LYS A C 1
ATOM 679 O O . LYS A 1 85 ? 1.841 14.468 -1.480 1.00 60.03 85 LYS A O 1
ATOM 684 N N . ASP A 1 86 ? 2.779 13.695 -3.37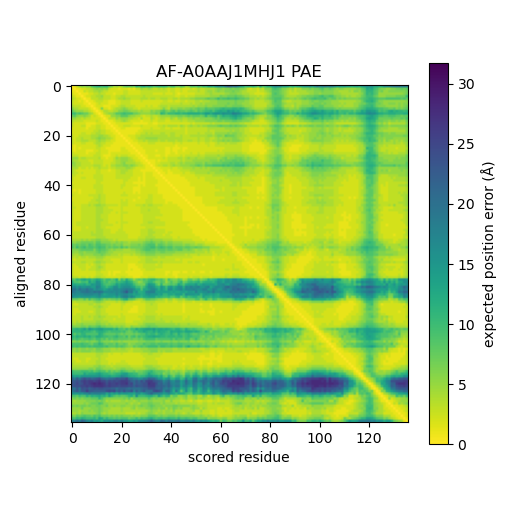9 1.00 67.81 86 ASP A N 1
ATOM 685 C CA . ASP A 1 86 ? 2.216 12.350 -3.343 1.00 67.81 86 ASP A CA 1
ATOM 686 C C . ASP A 1 86 ? 3.217 11.306 -2.822 1.00 67.81 86 ASP A C 1
ATOM 688 O O . ASP A 1 86 ? 2.852 10.149 -2.647 1.00 67.81 86 ASP A O 1
ATOM 692 N N . GLY A 1 87 ? 4.446 11.719 -2.491 1.00 82.19 87 GLY A N 1
ATOM 693 C CA . GLY A 1 87 ? 5.475 10.835 -1.944 1.00 82.19 87 GLY A CA 1
ATOM 694 C C . GLY A 1 87 ? 6.123 9.925 -2.989 1.00 82.19 87 GLY A C 1
ATOM 695 O O . GLY A 1 87 ? 5.892 10.064 -4.187 1.00 82.19 87 GLY A O 1
ATOM 696 N N . ASP A 1 88 ? 6.952 8.999 -2.513 1.00 86.62 88 ASP A N 1
ATOM 697 C CA . ASP A 1 88 ? 7.586 7.950 -3.324 1.00 86.62 88 ASP A CA 1
ATOM 698 C C . ASP A 1 88 ? 6.725 6.681 -3.386 1.00 86.62 88 ASP A C 1
ATOM 700 O O . ASP A 1 88 ? 6.769 5.932 -4.361 1.00 86.62 88 ASP A O 1
ATOM 704 N N . PHE A 1 89 ? 5.914 6.446 -2.351 1.00 91.94 89 PHE A N 1
ATOM 705 C CA . PHE A 1 89 ? 4.892 5.403 -2.295 1.00 91.94 89 PHE A CA 1
ATOM 706 C C . PHE A 1 89 ? 3.791 5.792 -1.309 1.00 91.94 89 PHE A C 1
ATOM 708 O O . PHE A 1 89 ? 3.974 6.641 -0.428 1.00 91.94 89 PHE A O 1
ATOM 715 N N . ARG A 1 90 ? 2.639 5.143 -1.442 1.00 93.25 90 ARG A N 1
ATOM 716 C CA . ARG A 1 90 ? 1.539 5.248 -0.484 1.00 93.25 90 ARG A CA 1
ATOM 717 C C . ARG A 1 90 ? 1.050 3.868 -0.092 1.00 93.25 90 ARG A C 1
ATOM 719 O O . ARG A 1 90 ? 1.267 2.896 -0.812 1.00 93.25 90 ARG A O 1
ATOM 726 N N . VAL A 1 91 ? 0.390 3.799 1.047 1.00 95.19 91 VAL A N 1
ATOM 727 C CA . VAL A 1 91 ? -0.258 2.587 1.532 1.00 95.19 91 VAL A CA 1
ATOM 728 C C . VAL A 1 91 ? -1.715 2.875 1.823 1.00 95.19 91 VAL A C 1
ATOM 730 O O . VAL A 1 91 ? -2.033 3.932 2.369 1.00 95.19 91 VAL A O 1
ATOM 733 N N . GLU A 1 92 ? -2.580 1.938 1.470 1.00 95.56 92 GLU A N 1
ATOM 734 C CA . GLU A 1 92 ? -4.011 2.016 1.732 1.00 95.56 92 GLU A CA 1
ATOM 735 C C . GLU A 1 92 ? -4.361 0.990 2.804 1.00 95.56 92 GLU A C 1
ATOM 737 O O . GLU A 1 92 ? -3.945 -0.172 2.753 1.00 95.56 92 GLU A O 1
ATOM 742 N N . LEU A 1 93 ? -5.107 1.437 3.805 1.00 96.06 93 LEU A N 1
ATOM 743 C CA . LEU A 1 93 ? -5.509 0.649 4.956 1.00 96.06 93 LEU A CA 1
ATOM 744 C C . LEU A 1 93 ? -7.028 0.605 5.054 1.00 96.06 93 LEU A C 1
ATOM 746 O O . LEU A 1 93 ? -7.727 1.533 4.642 1.00 96.06 93 LEU A O 1
ATOM 750 N N . GLY A 1 94 ? -7.517 -0.477 5.643 1.00 94.25 94 GLY A N 1
ATOM 751 C CA . GLY A 1 94 ? -8.881 -0.577 6.128 1.00 94.25 94 GLY A CA 1
ATOM 752 C C . GLY A 1 94 ? -8.919 -0.616 7.651 1.00 94.25 94 GLY A C 1
ATOM 753 O O . GLY A 1 94 ? -7.919 -0.915 8.316 1.00 94.25 94 GLY A O 1
ATOM 754 N N . PHE A 1 95 ? -10.092 -0.286 8.184 1.00 94.94 95 PHE A N 1
ATOM 755 C CA . PHE A 1 95 ? -10.362 -0.235 9.612 1.00 94.94 95 PHE A CA 1
ATOM 756 C C . PHE A 1 95 ? -11.715 -0.875 9.917 1.00 94.94 95 PHE A C 1
ATOM 758 O O . PHE A 1 95 ? -12.733 -0.488 9.342 1.00 94.94 95 PHE A O 1
ATOM 765 N N . GLU A 1 96 ? -11.726 -1.829 10.843 1.00 93.88 96 GLU A N 1
ATOM 766 C CA . GLU A 1 96 ? -12.943 -2.415 11.404 1.00 93.88 96 GLU A CA 1
ATOM 767 C C . GLU A 1 96 ? -13.103 -1.966 12.856 1.00 93.88 96 GLU A C 1
ATOM 769 O O . GLU A 1 96 ? -12.357 -2.402 13.732 1.00 93.88 96 GLU A O 1
ATOM 774 N N . ALA A 1 97 ? -14.092 -1.111 13.125 1.00 93.25 97 ALA A N 1
ATOM 775 C CA . ALA A 1 97 ? -14.361 -0.629 14.476 1.00 93.25 97 ALA A CA 1
ATOM 776 C C . ALA A 1 97 ? -15.007 -1.708 15.360 1.00 93.25 97 ALA A C 1
ATOM 778 O O . ALA A 1 97 ? -15.884 -2.455 14.915 1.00 93.25 97 ALA A O 1
ATOM 779 N N . ASP A 1 98 ? -14.656 -1.720 16.650 1.00 92.06 98 ASP A N 1
ATOM 780 C CA . ASP A 1 98 ? -15.173 -2.700 17.618 1.00 92.06 98 ASP A CA 1
ATOM 781 C C . ASP A 1 98 ? -16.690 -2.584 17.825 1.00 92.06 98 ASP A C 1
ATOM 783 O O . ASP A 1 98 ? -17.392 -3.574 18.037 1.00 92.06 98 ASP A O 1
ATOM 787 N N . ARG A 1 99 ? -17.207 -1.350 17.795 1.00 89.06 99 ARG A N 1
ATOM 788 C CA . ARG A 1 99 ? -18.618 -1.050 18.085 1.00 89.06 99 ARG A CA 1
ATOM 789 C C . ARG A 1 99 ? -19.532 -1.381 16.914 1.00 89.06 99 ARG A C 1
ATOM 791 O O . ARG A 1 99 ? -20.625 -1.903 17.118 1.00 89.06 99 ARG A O 1
ATOM 798 N N . ASN A 1 100 ? -19.095 -1.047 15.704 1.00 86.81 100 ASN A N 1
ATOM 799 C CA . ASN A 1 100 ? -19.825 -1.300 14.474 1.00 86.81 100 ASN A CA 1
ATOM 800 C C . ASN A 1 100 ? -18.836 -1.538 13.331 1.00 86.81 100 ASN A C 1
ATOM 802 O O . ASN A 1 100 ? -18.302 -0.599 12.744 1.00 86.81 100 ASN A O 1
ATOM 806 N N . LYS A 1 101 ? -18.661 -2.811 12.970 1.00 84.38 101 LYS A N 1
ATOM 807 C CA . LYS A 1 101 ? -17.735 -3.237 11.911 1.00 84.38 101 LYS A CA 1
ATOM 808 C C . LYS A 1 101 ? -17.982 -2.557 10.560 1.00 84.38 101 LYS A C 1
ATOM 810 O O . LYS A 1 101 ? -17.054 -2.440 9.771 1.00 84.38 101 LYS A O 1
ATOM 815 N N . ASN A 1 102 ? -19.203 -2.079 10.306 1.00 84.75 102 ASN A N 1
ATOM 816 C CA . ASN A 1 102 ? -19.575 -1.460 9.033 1.00 84.75 102 ASN A CA 1
ATOM 817 C C . ASN A 1 102 ? -19.501 0.076 9.034 1.00 84.75 102 ASN A C 1
ATOM 819 O O . ASN A 1 102 ? -19.841 0.707 8.037 1.00 84.75 102 ASN A O 1
ATOM 823 N N . GLU A 1 103 ? -19.106 0.700 10.145 1.00 85.38 103 GLU A N 1
ATOM 824 C CA . GLU A 1 103 ? -19.097 2.163 10.280 1.00 85.38 103 GLU A CA 1
ATOM 825 C C . GLU A 1 103 ? -18.162 2.846 9.273 1.00 85.38 103 GLU A C 1
ATOM 827 O O . GLU A 1 103 ? -18.466 3.929 8.777 1.00 85.38 103 GLU A O 1
ATOM 832 N N . TYR A 1 104 ? -17.070 2.171 8.909 1.00 86.88 104 TYR A N 1
ATOM 833 C CA . TYR A 1 104 ? -16.035 2.692 8.017 1.00 86.88 104 TYR A CA 1
ATOM 834 C C . TYR A 1 104 ? -15.956 1.949 6.680 1.00 86.88 104 TYR A C 1
ATOM 836 O O . TYR A 1 104 ? -14.971 2.094 5.963 1.00 86.88 104 TYR A O 1
ATOM 844 N N . SER A 1 105 ? -16.985 1.178 6.302 1.00 84.50 105 SER A N 1
ATOM 845 C CA . SER A 1 105 ? -16.964 0.376 5.064 1.00 84.50 105 SER A CA 1
ATOM 846 C C . SER A 1 105 ? -16.785 1.194 3.780 1.00 84.50 105 SER A C 1
ATOM 848 O O . SER A 1 105 ? -16.366 0.639 2.770 1.00 84.50 105 SER A O 1
ATOM 850 N N . TYR A 1 106 ? -17.092 2.493 3.811 1.00 84.62 106 TYR A N 1
ATOM 851 C CA . TYR A 1 106 ? -16.919 3.419 2.685 1.00 84.62 106 TYR A CA 1
ATOM 852 C C . TYR A 1 106 ? -15.794 4.439 2.922 1.00 84.62 106 TYR A C 1
ATOM 854 O O . TYR A 1 106 ? -15.715 5.451 2.227 1.00 84.62 106 TYR A O 1
ATOM 862 N N . THR A 1 107 ? -14.935 4.191 3.913 1.00 91.06 107 THR A N 1
ATOM 863 C CA . THR A 1 107 ? -13.853 5.097 4.299 1.00 91.06 107 THR A CA 1
ATOM 864 C C . THR A 1 107 ? -12.508 4.525 3.866 1.00 91.06 107 THR A C 1
ATOM 866 O O . THR A 1 107 ? -12.092 3.465 4.329 1.00 91.06 107 THR A O 1
ATOM 869 N N . GLY A 1 108 ? -11.806 5.244 2.994 1.00 91.44 108 GLY A N 1
ATOM 870 C CA . GLY A 1 108 ? -10.437 4.937 2.595 1.00 91.44 108 GLY A CA 1
ATOM 871 C C . GLY A 1 108 ? -9.427 5.656 3.484 1.00 91.44 108 GLY A C 1
ATOM 872 O O . GLY A 1 108 ? -9.508 6.874 3.654 1.00 91.44 108 GLY A O 1
ATOM 873 N N . PHE A 1 109 ? -8.451 4.921 4.021 1.00 95.31 109 PHE A N 1
ATOM 874 C CA . PHE A 1 109 ? -7.339 5.483 4.788 1.00 95.31 109 PHE A CA 1
ATOM 875 C C . PHE A 1 109 ? -6.042 5.322 4.008 1.00 95.31 109 PHE A C 1
ATOM 877 O O . PHE A 1 109 ? -5.621 4.201 3.735 1.00 95.31 109 PHE A O 1
ATOM 884 N N . THR A 1 110 ? -5.378 6.430 3.685 1.00 95.25 110 THR A N 1
ATOM 885 C CA . THR A 1 110 ? -4.132 6.402 2.909 1.00 95.25 110 THR A CA 1
ATOM 886 C C . THR A 1 110 ? -3.010 7.085 3.670 1.00 95.25 110 THR A C 1
ATOM 888 O O . THR A 1 110 ? -3.177 8.210 4.133 1.00 95.25 110 THR A O 1
ATOM 891 N N . VAL A 1 111 ? -1.839 6.454 3.762 1.00 94.38 111 VAL A N 1
ATOM 892 C CA . VAL A 1 111 ? -0.622 7.060 4.328 1.00 94.38 111 VAL A CA 1
ATOM 893 C C . VAL A 1 111 ? 0.446 7.166 3.245 1.00 94.38 111 VAL A C 1
ATOM 895 O O . VAL A 1 111 ? 0.711 6.215 2.517 1.00 94.38 111 VAL A O 1
ATOM 898 N N . TYR A 1 112 ? 1.071 8.334 3.142 1.00 92.69 112 TYR A N 1
ATOM 899 C CA . TYR A 1 112 ? 2.050 8.669 2.114 1.00 92.69 112 TYR A CA 1
ATOM 900 C C . TYR A 1 112 ? 3.452 8.711 2.713 1.00 92.69 112 TYR A C 1
ATOM 902 O O . TYR A 1 112 ? 3.662 9.277 3.793 1.00 92.69 112 TYR A O 1
ATOM 910 N N . PHE A 1 113 ? 4.411 8.149 1.985 1.00 91.62 113 PHE A N 1
ATOM 911 C CA . PHE A 1 113 ? 5.784 7.972 2.432 1.00 91.62 113 PHE A CA 1
ATOM 912 C C . PHE A 1 113 ? 6.793 8.561 1.452 1.00 91.62 113 PHE A C 1
ATOM 914 O O . PHE A 1 113 ? 6.581 8.565 0.241 1.00 91.62 113 PHE A O 1
ATOM 921 N N . THR A 1 114 ? 7.929 9.000 1.988 1.00 87.56 114 THR A N 1
ATOM 922 C CA . THR A 1 114 ? 9.150 9.274 1.218 1.00 87.56 114 THR A CA 1
ATOM 923 C C . THR A 1 114 ? 10.213 8.213 1.500 1.00 87.56 114 THR A C 1
ATOM 925 O O . THR A 1 114 ? 10.334 7.755 2.643 1.00 87.56 114 THR A O 1
ATOM 928 N N . LEU A 1 115 ? 11.012 7.870 0.492 1.00 84.06 115 LEU A N 1
ATOM 929 C CA . LEU A 1 115 ? 12.170 6.986 0.544 1.00 84.06 115 LEU A CA 1
ATOM 930 C C . LEU A 1 115 ? 13.465 7.802 0.597 1.00 84.06 115 LEU A C 1
ATOM 932 O O . LEU A 1 115 ? 13.830 8.518 -0.334 1.00 84.06 115 LEU A O 1
ATOM 936 N N . ASN A 1 116 ? 14.223 7.645 1.676 1.00 78.69 116 ASN A N 1
ATOM 937 C CA . ASN A 1 116 ? 15.556 8.217 1.804 1.00 78.69 116 ASN A CA 1
ATOM 938 C C . ASN A 1 116 ? 16.599 7.307 1.136 1.00 78.69 116 ASN A C 1
ATOM 940 O O . ASN A 1 116 ? 17.253 6.499 1.798 1.00 78.69 116 ASN A O 1
ATOM 944 N N . LYS A 1 117 ? 16.777 7.466 -0.180 1.00 70.00 117 LYS A N 1
ATOM 945 C CA . LYS A 1 117 ? 17.732 6.677 -0.985 1.00 70.00 117 LYS A CA 1
ATOM 946 C C . LYS A 1 117 ? 19.208 6.969 -0.658 1.00 70.00 117 LYS A C 1
ATOM 948 O O . LYS A 1 117 ? 20.076 6.183 -1.022 1.00 70.00 117 LYS A O 1
ATOM 953 N N . GLU A 1 118 ? 19.501 8.063 0.053 1.00 65.19 118 GLU A N 1
ATOM 954 C CA . GLU A 1 118 ? 20.868 8.469 0.428 1.00 65.19 118 GLU A CA 1
ATOM 955 C C . GLU A 1 118 ? 21.281 8.050 1.855 1.00 65.19 118 GLU A C 1
ATOM 957 O O . GLU A 1 118 ? 22.420 8.282 2.259 1.00 65.19 118 GLU A O 1
ATOM 962 N N . GLY A 1 119 ? 20.384 7.446 2.646 1.00 54.22 119 GLY A N 1
ATOM 963 C CA . GLY A 1 119 ? 20.714 6.854 3.951 1.00 54.22 119 GLY A CA 1
ATOM 964 C C . GLY A 1 119 ? 21.144 7.833 5.058 1.00 54.22 119 GLY A C 1
ATOM 965 O O . GLY A 1 119 ? 21.713 7.410 6.063 1.00 54.22 119 GLY A O 1
ATOM 966 N N . ARG A 1 120 ? 20.898 9.144 4.916 1.00 44.34 120 ARG A N 1
ATOM 967 C CA . ARG A 1 120 ? 21.521 10.172 5.783 1.00 44.34 120 ARG A CA 1
ATOM 968 C C . ARG A 1 120 ? 20.892 10.423 7.159 1.00 44.34 120 ARG A C 1
ATOM 970 O O . ARG A 1 120 ? 21.487 11.159 7.941 1.00 44.34 120 ARG A O 1
ATOM 977 N N . HIS A 1 121 ? 19.766 9.806 7.519 1.00 43.31 121 HIS A N 1
ATOM 978 C CA . HIS A 1 121 ? 19.195 9.987 8.861 1.00 43.31 121 HIS A CA 1
ATOM 979 C C . HIS A 1 121 ? 18.755 8.669 9.511 1.00 43.31 121 HIS A C 1
ATOM 981 O O . HIS A 1 121 ? 17.787 8.045 9.096 1.00 43.31 121 HIS A O 1
ATOM 987 N N . LEU A 1 122 ? 19.464 8.296 10.584 1.00 44.03 122 LEU A N 1
ATOM 988 C CA . LEU A 1 122 ? 18.942 7.563 11.748 1.00 44.03 122 LEU A CA 1
ATOM 989 C C . LEU A 1 122 ? 18.154 6.263 11.464 1.00 44.03 122 LEU A C 1
ATOM 991 O O . LEU A 1 122 ? 17.169 5.976 12.139 1.00 44.03 122 LEU A O 1
ATOM 995 N N . GLY A 1 123 ? 18.612 5.441 10.515 1.00 49.91 123 GLY A N 1
ATOM 996 C CA . GLY A 1 123 ? 18.230 4.024 10.449 1.00 49.91 123 GLY A CA 1
ATOM 997 C C . GLY A 1 123 ? 16.810 3.711 9.965 1.00 49.91 123 GLY A C 1
ATOM 998 O O . GLY A 1 123 ? 16.320 2.623 10.252 1.00 49.91 123 GLY A O 1
ATOM 999 N N . LEU A 1 124 ? 16.148 4.620 9.244 1.00 55.50 124 LEU A N 1
ATOM 1000 C CA . LEU A 1 124 ? 14.853 4.347 8.607 1.00 55.50 124 LEU A CA 1
ATOM 1001 C C . LEU A 1 124 ? 14.888 4.803 7.146 1.00 55.50 124 LEU A C 1
ATOM 1003 O O . LEU A 1 124 ? 15.149 5.978 6.882 1.00 55.50 124 LEU A O 1
ATOM 1007 N N . ILE A 1 125 ? 14.621 3.890 6.208 1.00 72.81 125 ILE A N 1
ATOM 1008 C CA . ILE A 1 125 ? 14.642 4.198 4.771 1.00 72.81 125 ILE A CA 1
ATOM 1009 C C . ILE A 1 125 ? 13.318 4.848 4.349 1.00 72.81 125 ILE A C 1
ATOM 1011 O O . ILE A 1 125 ? 13.319 5.732 3.499 1.00 72.81 125 ILE A O 1
ATOM 1015 N N . SER A 1 126 ? 12.202 4.500 4.996 1.00 77.31 126 SER A N 1
ATOM 1016 C CA . SER A 1 126 ? 10.879 5.094 4.760 1.00 77.31 126 SER A CA 1
ATOM 1017 C C . SER A 1 126 ? 10.395 6.008 5.899 1.00 77.31 126 SER A C 1
ATOM 1019 O O . SER A 1 126 ? 10.502 5.680 7.090 1.00 77.31 126 SER A 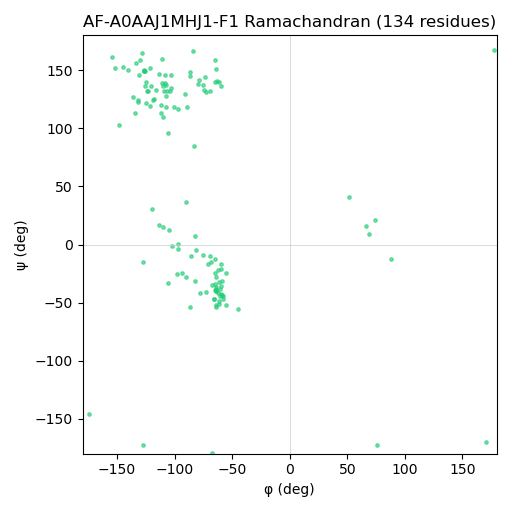O 1
ATOM 1021 N N . HIS A 1 127 ? 9.786 7.147 5.556 1.00 83.75 127 HIS A N 1
ATOM 1022 C CA . HIS A 1 127 ? 9.165 8.064 6.523 1.00 83.75 127 HIS A CA 1
ATOM 1023 C C . HIS A 1 127 ? 7.750 8.478 6.084 1.00 83.75 127 HIS A C 1
ATOM 1025 O O . HIS A 1 127 ? 7.610 8.986 4.969 1.00 83.75 127 HIS A O 1
ATOM 1031 N N . PRO A 1 128 ? 6.711 8.280 6.922 1.00 87.06 128 PRO A N 1
ATOM 1032 C CA . PRO A 1 128 ? 5.377 8.787 6.629 1.00 87.06 128 PRO A CA 1
ATOM 1033 C C . PRO A 1 128 ? 5.349 10.300 6.853 1.00 87.06 128 PRO A C 1
ATOM 1035 O O . PRO A 1 128 ? 5.810 10.771 7.889 1.00 87.06 128 PRO A O 1
ATOM 1038 N N . PHE A 1 129 ? 4.791 11.063 5.918 1.00 85.69 129 PHE A N 1
ATOM 1039 C CA . PHE A 1 129 ? 4.761 12.532 6.017 1.00 85.69 129 PHE A CA 1
ATOM 1040 C C . PHE A 1 129 ? 3.360 13.139 5.856 1.00 85.69 129 PHE A C 1
ATOM 1042 O O . PHE A 1 129 ? 3.155 14.310 6.172 1.00 85.69 129 PHE A O 1
ATOM 1049 N N . LYS A 1 130 ? 2.392 12.363 5.357 1.00 89.12 130 LYS A N 1
ATOM 1050 C CA . LYS A 1 130 ? 1.003 12.784 5.127 1.00 89.12 130 LYS A CA 1
ATOM 1051 C C . LYS A 1 130 ? 0.080 11.573 5.247 1.00 89.12 130 LYS A C 1
ATOM 1053 O O . LYS A 1 130 ? 0.486 10.460 4.921 1.00 89.12 130 LYS A O 1
ATOM 1058 N N . PHE A 1 131 ? -1.170 11.796 5.637 1.00 91.38 131 PHE A N 1
ATOM 1059 C CA . PHE A 1 131 ? -2.252 10.828 5.462 1.00 91.38 131 PHE A CA 1
ATOM 1060 C C . PHE A 1 131 ? -3.499 11.517 4.884 1.00 91.38 131 PHE A C 1
ATOM 1062 O O . PHE A 1 131 ? -3.641 12.736 5.010 1.00 91.38 131 PHE A O 1
ATOM 1069 N N . SER A 1 132 ? -4.371 10.755 4.224 1.00 91.69 132 SER A N 1
ATOM 1070 C CA . SER A 1 132 ? -5.716 11.178 3.821 1.00 91.69 132 SER A CA 1
ATOM 1071 C C . SER A 1 132 ? -6.765 10.198 4.338 1.00 91.69 132 SER A C 1
ATOM 1073 O O . SER A 1 132 ? -6.494 9.008 4.516 1.00 91.69 132 SER A O 1
ATOM 1075 N N . VAL A 1 133 ? -7.954 10.735 4.607 1.00 91.06 133 VAL A N 1
ATOM 1076 C CA . VAL A 1 133 ? -9.165 9.978 4.927 1.00 91.06 133 VAL A CA 1
ATOM 1077 C C . VAL A 1 133 ? -10.227 10.429 3.940 1.00 91.06 133 VAL A C 1
ATOM 1079 O O . VAL A 1 133 ? -10.510 11.625 3.844 1.00 91.06 133 VAL A O 1
ATOM 1082 N N . GLU A 1 134 ? -10.766 9.490 3.178 1.00 88.94 134 GLU A N 1
ATOM 1083 C CA . GLU A 1 134 ? -11.664 9.758 2.056 1.00 88.94 134 GLU A CA 1
ATOM 1084 C C . GLU A 1 134 ? -12.959 8.966 2.239 1.00 88.94 134 GLU A C 1
ATOM 1086 O O . GLU A 1 134 ? -12.921 7.799 2.614 1.00 88.94 134 GLU A O 1
ATOM 1091 N N . PHE A 1 135 ? -14.102 9.605 1.988 1.00 86.75 135 PHE A N 1
ATOM 1092 C CA . PHE A 1 135 ? -15.425 8.983 2.076 1.00 86.75 135 PHE A CA 1
ATOM 1093 C C . PHE A 1 135 ? -15.969 8.789 0.662 1.00 86.75 135 PHE A C 1
ATOM 1095 O O . PHE A 1 135 ? -15.971 9.744 -0.120 1.00 86.75 135 PHE A O 1
ATOM 1102 N N . SER A 1 136 ? -16.390 7.565 0.343 1.00 74.00 136 SER A N 1
ATOM 1103 C CA . SER A 1 136 ? -16.973 7.184 -0.953 1.00 74.00 136 SER A CA 1
ATOM 1104 C C . SER A 1 136 ? -18.492 7.079 -0.907 1.00 74.00 136 SER A C 1
ATOM 1106 O O . SER A 1 136 ? -19.030 6.701 0.157 1.00 74.00 136 SER A O 1
#